Protein AF-A0A2V6V6G9-F1 (afdb_monomer_lite)

Foldseek 3Di:
DVVVVVVVVVVVVVVVVVVPDDPQWDWDDDVLEIETEGDACVVPVVPDNDDQWDWDADPVRRIYTYHYPPPVVSVVVRVCCVVPVPDDDPVCVPDPDDD

Sequence (99 aa):
MKRTVLIAAMVALAVMVVGCATAPFDGYKNGPVSLYIGEVRHVCAAGAFSNRGCTIRYPNGRVEVYCARGDYECIAHELRHVADPSWQHDVDGVTLSSR

Secondary structure (DSSP, 8-state):
-HHHHHHHHHHHHHHHHHSS---SEEEEEETTEEEEEE-GGGTGGGT-TT-SEEEEE-TTS-EEEEE-TT-HHHHHHHHHHHH-TT---TTTTS-----

Radius of gyration: 19.89 Å; chains: 1; bounding box: 31×52×56 Å

Structure (mmCIF, N/CA/C/O backbone):
data_AF-A0A2V6V6G9-F1
#
_entry.id   AF-A0A2V6V6G9-F1
#
loop_
_atom_site.group_PDB
_atom_site.id
_atom_site.type_symbol
_atom_site.label_atom_id
_atom_site.label_alt_id
_atom_site.label_comp_id
_atom_site.label_asym_id
_atom_site.label_entity_id
_atom_site.label_seq_id
_atom_site.pdbx_PDB_ins_code
_atom_site.Cartn_x
_atom_site.Cartn_y
_atom_site.Cartn_z
_atom_site.occupancy
_atom_site.B_iso_or_equiv
_atom_site.auth_seq_id
_atom_site.auth_comp_id
_atom_site.auth_asym_id
_atom_site.auth_atom_id
_atom_site.pdbx_PDB_model_num
ATOM 1 N N . MET A 1 1 ? -0.443 40.205 -34.202 1.00 53.88 1 MET A N 1
ATOM 2 C CA . MET A 1 1 ? 0.555 39.754 -33.202 1.00 53.88 1 MET A CA 1
ATOM 3 C C . MET A 1 1 ? -0.058 39.434 -31.833 1.00 53.88 1 MET A C 1
ATOM 5 O O . MET A 1 1 ? 0.162 38.333 -31.362 1.00 53.88 1 MET A O 1
ATOM 9 N N . LYS A 1 2 ? -0.890 40.293 -31.212 1.00 54.47 2 LYS A N 1
ATOM 10 C CA . LYS A 1 2 ? -1.515 40.010 -29.891 1.00 54.47 2 LYS A CA 1
ATOM 11 C C . LYS A 1 2 ? -2.390 38.737 -29.821 1.00 54.47 2 LYS A C 1
ATOM 13 O O . LYS A 1 2 ? -2.358 38.037 -28.819 1.00 54.47 2 LYS A O 1
ATOM 18 N N . ARG A 1 3 ? -3.142 38.411 -30.883 1.00 55.50 3 ARG A N 1
ATOM 19 C CA . ARG A 1 3 ? -4.017 37.216 -30.933 1.00 55.50 3 ARG A CA 1
ATOM 20 C C . ARG A 1 3 ? -3.249 35.891 -31.001 1.00 55.50 3 ARG A C 1
ATOM 22 O O . ARG A 1 3 ? -3.670 34.921 -30.390 1.00 55.50 3 ARG A O 1
ATOM 29 N N . THR A 1 4 ? -2.116 35.859 -31.698 1.00 55.03 4 THR A N 1
ATOM 30 C CA . THR A 1 4 ? -1.299 34.647 -31.860 1.00 55.03 4 THR A CA 1
ATOM 31 C C . THR A 1 4 ? -0.600 34.253 -30.557 1.00 55.03 4 THR A C 1
ATOM 33 O O . THR A 1 4 ? -0.507 33.073 -30.240 1.00 55.03 4 THR A O 1
ATOM 36 N N . VAL A 1 5 ? -0.188 35.246 -29.761 1.00 61.16 5 VAL A N 1
ATOM 37 C CA . VAL A 1 5 ? 0.421 35.040 -28.435 1.00 61.16 5 VAL A CA 1
ATOM 38 C C . VAL A 1 5 ? -0.594 34.474 -27.433 1.00 61.16 5 VAL A C 1
ATOM 40 O O . VAL A 1 5 ? -0.260 33.578 -26.666 1.00 61.16 5 VAL A O 1
ATOM 43 N N . LEU A 1 6 ? -1.850 34.933 -27.482 1.00 59.97 6 LEU A N 1
ATOM 44 C CA . LEU A 1 6 ? -2.932 34.417 -26.632 1.00 59.97 6 LEU A CA 1
ATOM 45 C C . LEU A 1 6 ? -3.263 32.945 -26.921 1.00 59.97 6 LEU A C 1
ATOM 47 O O . LEU A 1 6 ? -3.498 32.181 -25.991 1.00 59.97 6 LEU A O 1
ATOM 51 N N . ILE A 1 7 ? -3.246 32.535 -28.193 1.00 61.47 7 ILE A N 1
ATOM 52 C CA . ILE A 1 7 ? -3.505 31.139 -28.583 1.00 61.47 7 ILE A CA 1
ATOM 53 C C . ILE A 1 7 ? -2.361 30.233 -28.116 1.00 61.47 7 ILE A C 1
ATOM 55 O O . ILE A 1 7 ? -2.615 29.191 -27.520 1.00 61.47 7 ILE A O 1
ATOM 59 N N . ALA A 1 8 ? -1.107 30.651 -28.309 1.00 60.78 8 ALA A N 1
ATOM 60 C CA . ALA A 1 8 ? 0.053 29.891 -27.845 1.00 60.78 8 ALA A CA 1
ATOM 61 C C . ALA A 1 8 ? 0.067 29.725 -26.314 1.00 60.78 8 ALA A C 1
ATOM 63 O O . ALA A 1 8 ? 0.347 28.636 -25.817 1.00 60.78 8 ALA A O 1
ATOM 64 N N . ALA A 1 9 ? -0.303 30.772 -25.569 1.00 60.31 9 ALA A N 1
ATOM 65 C CA . ALA A 1 9 ? -0.415 30.715 -24.113 1.00 60.31 9 ALA A CA 1
ATOM 66 C C . ALA A 1 9 ? -1.527 29.759 -23.643 1.00 60.31 9 ALA A C 1
ATOM 68 O O . ALA A 1 9 ? -1.320 29.003 -22.697 1.00 60.31 9 ALA A O 1
ATOM 69 N N . MET A 1 10 ? -2.681 29.738 -24.322 1.00 59.84 10 MET A N 1
ATOM 70 C CA . MET A 1 10 ? -3.767 28.807 -23.992 1.00 59.84 10 MET A CA 1
ATOM 71 C C . MET A 1 10 ? -3.430 27.350 -24.333 1.00 59.84 10 MET A C 1
ATOM 73 O O . MET A 1 10 ? -3.780 26.455 -23.568 1.00 59.84 10 MET A O 1
ATOM 77 N N . VAL A 1 11 ? -2.708 27.098 -25.430 1.00 60.56 11 VAL A N 1
ATOM 78 C CA . VAL A 1 11 ? -2.239 25.747 -25.784 1.00 60.56 11 VAL A CA 1
ATOM 79 C C . VAL A 1 11 ? -1.186 25.256 -24.788 1.00 60.56 11 VAL A C 1
ATOM 81 O O . VAL A 1 11 ? -1.266 24.118 -24.334 1.00 60.56 11 VAL A O 1
ATOM 84 N N . ALA A 1 12 ? -0.245 26.112 -24.380 1.00 58.31 12 ALA A N 1
ATOM 85 C CA . ALA A 1 12 ? 0.748 25.768 -23.361 1.00 58.31 12 ALA A CA 1
ATOM 86 C C . ALA A 1 12 ? 0.098 25.443 -22.003 1.00 58.31 12 ALA A C 1
ATOM 88 O O . ALA A 1 12 ? 0.484 24.471 -21.356 1.00 58.31 12 ALA A O 1
ATOM 89 N N . LEU A 1 13 ? -0.930 26.201 -21.603 1.00 54.56 13 LEU A N 1
ATOM 90 C CA . LEU A 1 13 ? -1.684 25.931 -20.378 1.00 54.56 13 LEU A CA 1
ATOM 91 C C . LEU A 1 13 ? -2.473 24.615 -20.477 1.00 54.56 13 LEU A C 1
ATOM 93 O O . LEU A 1 13 ? -2.478 23.837 -19.529 1.00 54.56 13 LEU A O 1
ATOM 97 N N . ALA A 1 14 ? -3.075 24.317 -21.632 1.00 56.84 14 ALA A N 1
ATOM 98 C CA . ALA A 1 14 ? -3.772 23.051 -21.855 1.00 56.84 14 ALA A CA 1
ATOM 99 C C . ALA A 1 14 ? -2.822 21.841 -21.781 1.00 56.84 14 ALA A C 1
ATOM 101 O O . ALA A 1 14 ? -3.165 20.839 -21.162 1.00 56.84 14 ALA A O 1
ATOM 102 N N . VAL A 1 15 ? -1.604 21.940 -22.327 1.00 57.19 15 VAL A N 1
ATOM 103 C CA . VAL A 1 15 ? -0.595 20.866 -22.237 1.00 57.19 15 VAL A CA 1
ATOM 104 C C . VAL A 1 15 ? -0.119 20.656 -20.793 1.00 57.19 15 VAL A C 1
ATOM 106 O O . VAL A 1 15 ? 0.061 19.514 -20.376 1.00 57.19 15 VAL A O 1
ATOM 109 N N . MET A 1 16 ? 0.010 21.721 -19.993 1.00 50.47 16 MET A N 1
ATOM 110 C CA . MET A 1 16 ? 0.336 21.598 -18.563 1.00 50.47 16 MET A CA 1
ATOM 111 C C . MET A 1 16 ? -0.801 20.970 -17.744 1.00 50.47 16 MET A C 1
ATOM 113 O O . MET A 1 16 ? -0.532 20.203 -16.825 1.00 50.47 16 MET A O 1
ATOM 117 N N . VAL A 1 17 ? -2.064 21.252 -18.081 1.00 52.19 17 VAL A N 1
ATOM 118 C CA . VAL A 1 17 ? -3.230 20.661 -17.397 1.00 52.19 17 VAL A CA 1
ATOM 119 C C . VAL A 1 17 ? -3.404 19.179 -17.754 1.00 52.19 17 VAL A C 1
ATOM 121 O O . VAL A 1 17 ? -3.804 18.406 -16.893 1.00 52.19 17 VAL A O 1
ATOM 124 N N . VAL A 1 18 ? -3.047 18.759 -18.974 1.00 52.06 18 VAL A N 1
ATOM 125 C CA . VAL A 1 18 ? -3.072 17.339 -19.387 1.00 52.06 18 VAL A CA 1
ATOM 126 C C . VAL A 1 18 ? -1.857 16.562 -18.851 1.00 52.06 18 VAL A C 1
ATOM 128 O O . VAL A 1 18 ? -1.964 15.370 -18.582 1.00 52.06 18 VAL A O 1
ATOM 131 N N . GLY A 1 19 ? -0.709 17.223 -18.656 1.00 42.56 19 GLY A N 1
ATOM 132 C CA . GLY A 1 19 ? 0.491 16.627 -18.047 1.00 42.56 19 GLY A CA 1
ATOM 133 C C . GLY A 1 19 ? 0.429 16.478 -16.521 1.00 42.56 19 GLY A C 1
ATOM 134 O O . GLY A 1 19 ? 1.285 15.821 -15.930 1.00 42.56 19 GLY A O 1
ATOM 135 N N . CYS A 1 20 ? -0.581 17.061 -15.877 1.00 45.62 20 CYS A N 1
ATOM 136 C CA . CYS A 1 20 ? -0.869 16.872 -14.464 1.00 45.62 20 CYS A CA 1
ATOM 137 C C . CYS A 1 20 ? -1.903 15.749 -14.283 1.00 45.62 20 CYS A C 1
ATOM 139 O O . CYS A 1 20 ? -3.019 15.844 -14.775 1.00 45.62 20 CYS A O 1
ATOM 141 N N . ALA A 1 21 ? -1.557 14.758 -13.460 1.00 44.12 21 ALA A N 1
ATOM 142 C CA . ALA A 1 21 ? -2.482 13.845 -12.773 1.00 44.12 21 ALA A CA 1
ATOM 143 C C . ALA A 1 21 ? -2.814 12.478 -13.402 1.00 44.12 21 ALA A C 1
ATOM 145 O O . ALA A 1 21 ? -3.887 11.935 -13.150 1.00 44.12 21 ALA A O 1
ATOM 146 N N . THR A 1 22 ? -1.852 11.815 -14.041 1.00 48.66 22 THR A N 1
ATOM 147 C CA . THR A 1 22 ? -1.753 10.356 -13.859 1.00 48.66 22 THR A CA 1
ATOM 148 C C . THR A 1 22 ? -0.481 10.069 -13.085 1.00 48.66 22 THR A C 1
ATOM 150 O O . THR A 1 22 ? 0.604 9.983 -13.659 1.00 48.66 22 THR A O 1
ATOM 153 N N . ALA A 1 23 ? -0.598 9.959 -11.758 1.00 55.81 23 ALA A N 1
ATOM 154 C CA . ALA A 1 23 ? 0.432 9.265 -10.996 1.00 55.81 23 ALA A CA 1
ATOM 155 C C . ALA A 1 23 ? 0.611 7.879 -11.655 1.00 55.81 23 ALA A C 1
ATOM 157 O O . ALA A 1 23 ? -0.402 7.300 -12.054 1.00 55.81 23 ALA A O 1
ATOM 158 N N . PRO A 1 24 ? 1.842 7.377 -11.855 1.00 73.19 24 PRO A N 1
ATOM 159 C CA . PRO A 1 24 ? 2.139 6.234 -12.726 1.00 73.19 24 PRO A CA 1
ATOM 160 C C . PRO A 1 24 ? 1.734 4.896 -12.085 1.00 73.19 24 PRO A C 1
ATOM 162 O O . PRO A 1 24 ? 2.534 3.965 -12.022 1.00 73.19 24 PRO A O 1
ATOM 165 N N . PHE A 1 25 ? 0.511 4.817 -11.566 1.00 77.00 25 PHE A N 1
ATOM 166 C CA . PHE A 1 25 ? -0.030 3.689 -10.835 1.00 77.00 25 PHE A CA 1
ATOM 167 C C . PHE A 1 25 ? -1.300 3.168 -11.499 1.00 77.00 25 PHE A C 1
ATOM 169 O O . PHE A 1 25 ? -2.246 3.921 -11.731 1.00 77.00 25 PHE A O 1
ATOM 176 N N . ASP A 1 26 ? -1.349 1.857 -11.704 1.00 89.00 26 ASP A N 1
ATOM 177 C CA . ASP A 1 26 ? -2.599 1.146 -11.949 1.00 89.00 26 ASP A CA 1
ATOM 178 C C . ASP A 1 26 ? -3.265 0.865 -10.596 1.00 89.00 26 ASP A C 1
ATOM 180 O O . ASP A 1 26 ? -2.652 0.254 -9.718 1.00 89.00 26 ASP A O 1
ATOM 184 N N . GLY A 1 27 ? -4.501 1.333 -10.408 1.00 90.44 27 GLY A N 1
ATOM 185 C CA . GLY A 1 27 ? -5.244 1.199 -9.153 1.00 90.44 27 GLY A CA 1
ATOM 186 C C . GLY A 1 27 ? -6.320 0.115 -9.206 1.00 90.44 27 GLY A C 1
ATOM 187 O O . GLY A 1 27 ? -7.194 0.143 -10.070 1.00 90.44 27 GLY A O 1
ATOM 188 N N . TYR A 1 28 ? -6.319 -0.784 -8.226 1.00 92.44 28 TYR A N 1
ATOM 189 C CA . TYR A 1 28 ? -7.306 -1.847 -8.036 1.00 92.44 28 TYR A CA 1
ATOM 190 C C . TYR A 1 28 ? -7.983 -1.665 -6.679 1.00 92.44 28 TYR A C 1
ATOM 192 O O . TYR A 1 28 ? -7.310 -1.420 -5.682 1.00 92.44 28 TYR A O 1
ATOM 200 N N . LYS A 1 29 ? -9.311 -1.781 -6.614 1.00 94.69 29 LYS A N 1
ATOM 201 C CA . LYS A 1 29 ? -10.076 -1.538 -5.381 1.00 94.69 29 LYS A CA 1
ATOM 202 C C . LYS A 1 29 ? -10.853 -2.775 -4.961 1.00 94.69 29 LYS A C 1
ATOM 204 O O . LYS A 1 29 ? -11.544 -3.374 -5.778 1.00 94.69 29 LYS A O 1
ATOM 209 N N . ASN A 1 30 ? -10.784 -3.099 -3.675 1.00 93.31 30 ASN A N 1
ATOM 210 C CA . ASN A 1 30 ? -11.595 -4.126 -3.040 1.00 93.31 30 ASN A CA 1
ATOM 211 C C . ASN A 1 30 ? -12.042 -3.644 -1.651 1.00 93.31 30 ASN A C 1
ATOM 213 O O . ASN A 1 30 ? -11.306 -3.746 -0.666 1.00 93.31 30 ASN A O 1
ATOM 217 N N . GLY A 1 31 ? -13.243 -3.064 -1.584 1.00 94.62 31 GLY A N 1
ATOM 218 C CA . GLY A 1 31 ? -13.776 -2.474 -0.357 1.00 94.62 31 GLY A CA 1
ATOM 219 C C . GLY A 1 31 ? -12.853 -1.379 0.207 1.00 94.62 31 GLY A C 1
ATOM 220 O O . GLY A 1 31 ? -12.548 -0.428 -0.517 1.00 94.62 31 GLY A O 1
ATOM 221 N N . PRO A 1 32 ? -12.405 -1.477 1.475 1.00 94.88 32 PRO A N 1
ATOM 222 C CA . PRO A 1 32 ? -11.535 -0.473 2.091 1.00 94.88 32 PRO A CA 1
ATOM 223 C C . PRO A 1 32 ? -10.086 -0.520 1.584 1.00 94.88 32 PRO A C 1
ATOM 225 O O . PRO A 1 32 ? -9.326 0.405 1.866 1.00 94.88 32 PRO A O 1
ATOM 228 N N . VAL A 1 33 ? -9.698 -1.573 0.855 1.00 95.88 33 VAL A N 1
ATOM 229 C CA . VAL A 1 33 ? -8.326 -1.793 0.388 1.00 95.88 33 VAL A CA 1
ATOM 230 C C . VAL A 1 33 ? -8.185 -1.340 -1.063 1.00 95.88 33 VAL A C 1
ATOM 232 O O . VAL A 1 33 ? -8.954 -1.749 -1.934 1.00 95.88 33 VAL A O 1
ATOM 235 N N . SER A 1 34 ? -7.182 -0.508 -1.333 1.00 95.94 34 SER A N 1
ATOM 236 C CA . SER A 1 34 ? -6.750 -0.139 -2.684 1.00 95.94 34 SER A CA 1
ATOM 237 C C . SER A 1 34 ? -5.314 -0.603 -2.918 1.00 95.94 34 SER A C 1
ATOM 239 O O . SER A 1 34 ? -4.444 -0.320 -2.103 1.00 95.94 34 SER A O 1
ATOM 241 N N . LEU A 1 35 ? -5.065 -1.304 -4.020 1.00 93.06 35 LEU A N 1
ATOM 242 C CA . LEU A 1 35 ? -3.738 -1.705 -4.480 1.00 93.06 35 LEU A CA 1
ATOM 243 C C . LEU A 1 35 ? -3.319 -0.801 -5.640 1.00 93.06 35 LEU A C 1
ATOM 245 O O . LEU A 1 35 ? -4.037 -0.704 -6.630 1.00 93.06 35 LEU A O 1
ATOM 249 N N . TYR A 1 36 ? -2.153 -0.183 -5.532 1.00 92.69 36 TYR A N 1
ATOM 250 C CA . TYR A 1 36 ? -1.555 0.676 -6.542 1.00 92.69 36 TYR A CA 1
ATOM 251 C C . TYR A 1 36 ? -0.251 0.051 -7.044 1.00 92.69 36 TYR A C 1
ATOM 253 O O . TYR A 1 36 ? 0.681 -0.180 -6.272 1.00 92.69 36 TYR A O 1
ATOM 261 N N . ILE A 1 37 ? -0.184 -0.218 -8.348 1.00 90.25 37 ILE A N 1
ATOM 262 C CA . ILE A 1 37 ? 0.974 -0.834 -9.004 1.00 90.25 37 ILE A CA 1
ATOM 263 C C . ILE A 1 37 ? 1.687 0.194 -9.875 1.00 90.25 37 ILE A C 1
ATOM 265 O O . ILE A 1 37 ? 1.114 0.645 -10.863 1.00 90.25 37 ILE A O 1
ATOM 269 N N . GLY A 1 38 ? 2.926 0.563 -9.543 1.00 86.56 38 GLY A N 1
ATOM 270 C CA . GLY A 1 38 ? 3.612 1.658 -10.233 1.00 86.56 38 GLY A CA 1
ATOM 271 C C . GLY A 1 38 ? 4.972 2.046 -9.659 1.00 86.56 38 GLY A C 1
ATOM 272 O O . GLY A 1 38 ? 5.649 1.236 -9.030 1.00 86.56 38 GLY A O 1
ATOM 273 N N . GLU A 1 39 ? 5.393 3.294 -9.875 1.00 80.31 39 GLU A N 1
ATOM 274 C CA . GLU A 1 39 ? 6.657 3.804 -9.324 1.00 80.31 39 GLU A CA 1
ATOM 275 C C . GLU A 1 39 ? 6.549 4.151 -7.831 1.00 80.31 39 GLU A C 1
ATOM 277 O O . GLU A 1 39 ? 6.230 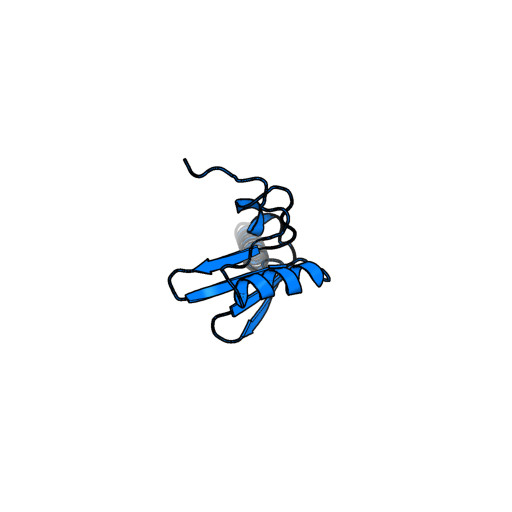5.269 -7.436 1.00 80.31 39 GLU A O 1
ATOM 282 N N . VAL A 1 40 ? 6.861 3.179 -6.975 1.00 74.69 40 VAL A N 1
ATOM 283 C CA . VAL A 1 40 ? 6.659 3.269 -5.517 1.00 74.69 40 VAL A CA 1
ATOM 284 C C . VAL A 1 40 ? 7.709 4.063 -4.742 1.00 74.69 40 VAL A C 1
ATOM 286 O O . VAL A 1 40 ? 7.452 4.439 -3.598 1.00 74.69 40 VAL A O 1
ATOM 289 N N . ARG A 1 41 ? 8.885 4.337 -5.330 1.00 66.62 41 ARG A N 1
ATOM 290 C CA . ARG A 1 41 ? 10.045 4.888 -4.596 1.00 66.62 41 ARG A CA 1
ATOM 291 C C . ARG A 1 41 ? 9.723 6.185 -3.858 1.00 66.62 41 ARG A C 1
ATOM 293 O O . ARG A 1 41 ? 10.235 6.392 -2.768 1.00 66.62 41 ARG A O 1
ATOM 300 N N . HIS A 1 42 ? 8.875 7.040 -4.424 1.00 67.81 42 HIS A N 1
ATOM 301 C CA . HIS A 1 42 ?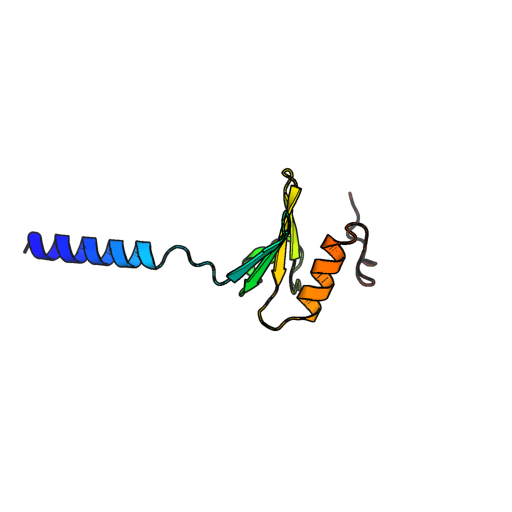 8.510 8.318 -3.809 1.00 67.81 42 HIS A CA 1
ATOM 302 C C . HIS A 1 42 ? 7.421 8.195 -2.738 1.00 67.81 42 HIS A C 1
ATOM 304 O O . HIS A 1 42 ? 7.389 9.004 -1.817 1.00 67.81 42 HIS A O 1
ATOM 310 N N . VAL A 1 43 ? 6.551 7.186 -2.838 1.00 73.81 43 VAL A N 1
ATOM 311 C CA . VAL A 1 43 ? 5.445 6.965 -1.892 1.00 73.81 43 VAL A CA 1
ATOM 312 C C . VAL A 1 43 ? 5.945 6.248 -0.640 1.00 73.81 43 VAL A C 1
ATOM 314 O O . VAL A 1 43 ? 5.633 6.648 0.478 1.00 73.81 43 VAL A O 1
ATOM 317 N N . CYS A 1 44 ? 6.776 5.222 -0.824 1.00 76.31 44 CYS A N 1
ATOM 318 C CA . CYS A 1 44 ? 7.208 4.337 0.258 1.00 76.31 44 CYS A CA 1
ATOM 319 C C . CYS A 1 44 ? 8.527 4.757 0.935 1.00 76.31 44 CYS A C 1
ATOM 321 O O . CYS A 1 44 ? 8.971 4.099 1.879 1.00 76.31 44 CYS A O 1
ATOM 323 N N . ALA A 1 45 ? 9.132 5.873 0.506 1.00 61.00 45 ALA A N 1
ATOM 324 C CA . ALA A 1 45 ? 10.368 6.422 1.077 1.00 61.00 45 ALA A CA 1
ATOM 325 C C . ALA A 1 45 ? 10.242 6.895 2.536 1.00 61.00 45 ALA A C 1
ATOM 327 O O . ALA A 1 45 ? 11.260 7.133 3.180 1.00 61.00 45 ALA A O 1
ATOM 328 N N . ALA A 1 46 ? 9.028 7.020 3.078 1.00 55.28 46 ALA A N 1
ATOM 329 C CA . ALA A 1 46 ? 8.819 7.454 4.459 1.00 55.28 46 ALA 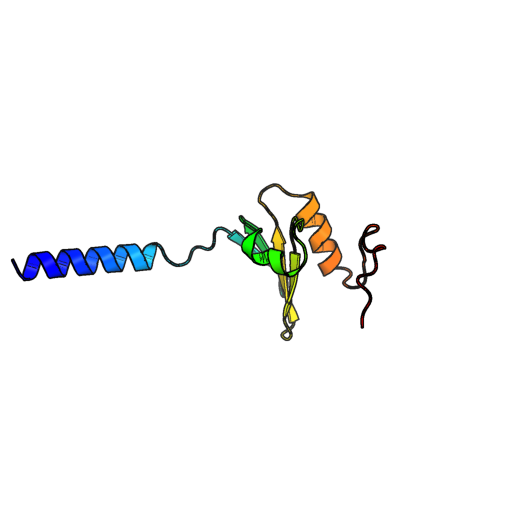A CA 1
ATOM 330 C C . ALA A 1 46 ? 9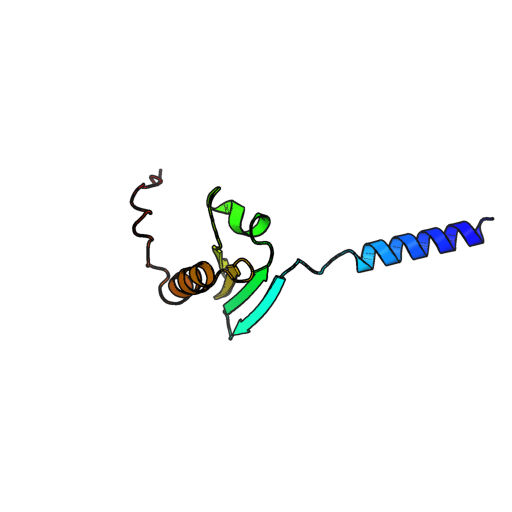.263 6.421 5.522 1.00 55.28 46 ALA A C 1
ATOM 332 O O . ALA A 1 46 ? 9.333 6.778 6.694 1.00 55.28 46 ALA A O 1
ATOM 333 N N . GLY A 1 47 ? 9.556 5.166 5.142 1.00 50.09 47 GLY A N 1
ATOM 334 C CA . GLY A 1 47 ? 9.849 4.080 6.093 1.00 50.09 47 GLY A CA 1
ATOM 335 C C . GLY A 1 47 ? 11.296 3.571 6.122 1.00 50.09 47 GLY A C 1
ATOM 336 O O . GLY A 1 47 ? 11.788 3.252 7.196 1.00 50.09 47 GLY A O 1
ATOM 337 N N . ALA A 1 48 ? 11.985 3.489 4.979 1.00 51.12 48 ALA A N 1
ATOM 338 C CA . ALA A 1 48 ? 13.392 3.082 4.870 1.00 51.12 48 ALA A CA 1
ATOM 339 C C . ALA A 1 48 ? 13.888 3.241 3.421 1.00 51.12 48 ALA A C 1
ATOM 341 O O . ALA A 1 48 ? 13.107 3.172 2.470 1.00 51.12 48 ALA A O 1
ATOM 342 N N . PHE A 1 49 ? 15.206 3.376 3.237 1.00 47.16 49 PHE A N 1
ATOM 343 C CA . PHE A 1 49 ? 15.851 3.515 1.920 1.00 47.16 49 PHE A CA 1
ATOM 344 C C . PHE A 1 49 ? 15.711 2.281 1.000 1.00 47.16 49 PHE A C 1
ATOM 346 O O . PHE A 1 49 ? 16.032 2.376 -0.185 1.00 47.16 49 PHE A O 1
ATOM 353 N N . SER A 1 50 ? 15.229 1.144 1.514 1.0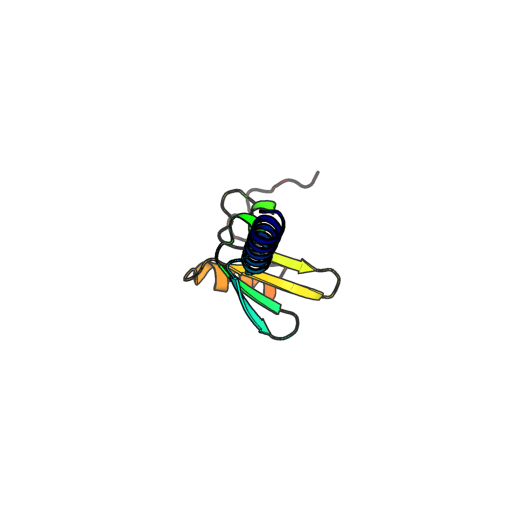0 59.09 50 SER A N 1
ATOM 354 C CA . SER A 1 50 ? 15.126 -0.139 0.799 1.00 59.09 50 SER A CA 1
ATOM 355 C C . SER A 1 50 ? 13.702 -0.691 0.669 1.00 59.09 50 SER A C 1
ATOM 357 O O . SER A 1 50 ? 13.541 -1.848 0.282 1.00 59.09 50 SER A O 1
ATOM 359 N N . ASN A 1 51 ? 12.668 0.094 0.983 1.00 66.88 51 ASN A N 1
ATOM 360 C CA . ASN A 1 51 ? 11.289 -0.385 0.889 1.00 66.88 51 ASN A CA 1
ATOM 361 C C . ASN A 1 51 ? 10.917 -0.714 -0.567 1.00 66.88 51 ASN A C 1
ATOM 363 O O . ASN A 1 51 ? 10.877 0.169 -1.427 1.00 66.88 51 ASN A O 1
ATOM 367 N N . ARG A 1 52 ? 10.640 -1.998 -0.833 1.00 78.00 52 ARG A N 1
ATOM 368 C CA . ARG A 1 52 ? 10.110 -2.497 -2.117 1.00 78.00 52 ARG A CA 1
ATOM 369 C C . ARG A 1 52 ? 8.640 -2.123 -2.334 1.00 78.00 52 ARG A C 1
ATOM 371 O O . ARG A 1 52 ? 8.192 -2.046 -3.474 1.00 78.00 52 ARG A O 1
ATOM 378 N N . GLY A 1 53 ? 7.925 -1.850 -1.247 1.00 86.56 53 GLY A N 1
ATOM 379 C CA . GLY A 1 53 ? 6.543 -1.400 -1.221 1.00 86.56 53 GLY A CA 1
ATOM 380 C C . GLY A 1 53 ? 6.161 -0.875 0.150 1.00 86.56 53 GLY A C 1
ATOM 381 O O . GLY A 1 53 ? 7.025 -0.670 1.008 1.00 86.56 53 GLY A O 1
ATOM 382 N N . CYS A 1 54 ? 4.877 -0.578 0.317 1.00 87.38 54 CYS A N 1
ATOM 383 C CA . CYS A 1 54 ? 4.340 -0.149 1.597 1.00 87.38 54 CYS A CA 1
ATOM 384 C C . CYS A 1 54 ? 2.823 -0.308 1.682 1.00 87.38 54 CYS A C 1
ATOM 386 O O . CYS A 1 54 ? 2.095 -0.135 0.699 1.00 87.38 54 CYS A O 1
ATOM 388 N N . THR A 1 55 ? 2.357 -0.538 2.906 1.00 90.44 55 THR A N 1
ATOM 389 C CA . THR A 1 55 ? 0.948 -0.534 3.285 1.00 90.44 55 THR A CA 1
ATOM 390 C C . THR A 1 55 ? 0.659 0.672 4.176 1.00 90.44 55 THR A C 1
ATOM 392 O O . THR A 1 55 ? 1.180 0.788 5.282 1.00 90.44 55 THR A O 1
ATOM 395 N N . ILE A 1 56 ? -0.212 1.567 3.720 1.00 88.88 56 ILE A N 1
ATOM 396 C CA . ILE A 1 56 ? -0.617 2.783 4.428 1.00 88.88 56 ILE A CA 1
ATOM 397 C C . ILE A 1 56 ? -2.027 2.595 4.986 1.00 88.88 56 ILE A C 1
ATOM 399 O O . ILE A 1 56 ? -2.941 2.157 4.285 1.00 88.88 56 ILE A O 1
ATOM 403 N N . ARG A 1 57 ? -2.219 2.948 6.260 1.00 90.44 57 ARG A N 1
ATOM 404 C CA . ARG A 1 57 ? -3.526 2.951 6.928 1.00 90.44 57 ARG A CA 1
ATOM 405 C C . ARG A 1 57 ? -3.953 4.365 7.244 1.00 90.44 57 ARG A C 1
ATOM 407 O O . ARG A 1 57 ? -3.225 5.111 7.890 1.00 90.44 57 ARG A O 1
ATOM 414 N N . TYR A 1 58 ? -5.160 4.704 6.822 1.00 88.75 58 TYR A N 1
ATOM 415 C CA . TYR A 1 58 ? -5.772 5.988 7.111 1.00 88.75 58 TYR A CA 1
ATOM 416 C C . TYR A 1 58 ? -6.748 5.863 8.290 1.00 88.75 58 TYR A C 1
ATOM 418 O O . TYR A 1 58 ? -7.402 4.827 8.438 1.00 88.75 58 TYR A O 1
ATOM 426 N N . PRO A 1 59 ? -6.935 6.926 9.097 1.00 92.12 59 PRO A N 1
ATOM 427 C CA . PRO A 1 59 ? -7.861 6.911 10.237 1.00 92.12 59 PRO A CA 1
ATOM 428 C C . PRO A 1 59 ? -9.322 6.599 9.880 1.00 92.12 59 PRO A C 1
ATOM 430 O O . PRO A 1 59 ? -10.093 6.171 10.729 1.00 92.12 59 PRO A O 1
ATOM 433 N N . ASN A 1 60 ? -9.713 6.802 8.621 1.00 92.06 60 ASN A N 1
ATOM 434 C CA . ASN A 1 60 ? -11.056 6.508 8.115 1.00 92.06 60 ASN A CA 1
ATOM 435 C C . ASN A 1 60 ? -11.254 5.035 7.708 1.00 92.06 60 ASN A C 1
ATOM 437 O O . ASN A 1 60 ? -12.240 4.715 7.047 1.00 92.06 60 ASN A O 1
ATOM 441 N N . GLY A 1 61 ? -10.304 4.154 8.031 1.00 91.31 61 GLY A N 1
ATOM 442 C CA . GLY A 1 61 ? -10.360 2.735 7.688 1.00 91.31 61 GLY A CA 1
ATOM 443 C C . GLY A 1 61 ? -9.942 2.413 6.252 1.00 91.31 61 GLY A C 1
ATOM 444 O O . GLY A 1 61 ? -9.943 1.242 5.880 1.00 91.31 61 GLY A O 1
ATOM 445 N N . ARG A 1 62 ? -9.556 3.411 5.441 1.00 95.06 62 ARG A N 1
ATOM 446 C CA . ARG A 1 62 ? -8.969 3.167 4.119 1.00 95.06 62 ARG A CA 1
ATOM 447 C C . ARG A 1 62 ? -7.571 2.577 4.277 1.00 95.06 62 ARG A C 1
ATOM 449 O O . ARG A 1 62 ? -6.774 3.042 5.093 1.00 95.06 62 ARG A O 1
ATOM 456 N N . VAL A 1 63 ? -7.274 1.587 3.450 1.00 94.38 63 VAL A N 1
ATOM 457 C CA . VAL A 1 63 ? -5.967 0.948 3.353 1.00 94.38 63 VAL A CA 1
ATOM 458 C C . VAL A 1 63 ? -5.469 1.077 1.927 1.00 94.38 63 VAL A C 1
ATOM 460 O O . VAL A 1 63 ? -6.202 0.797 0.980 1.00 94.38 63 VAL A O 1
ATOM 463 N N . GLU A 1 64 ? -4.222 1.491 1.770 1.00 93.75 64 GLU A N 1
ATOM 464 C CA . GLU A 1 64 ? -3.578 1.597 0.468 1.00 93.75 64 GLU A CA 1
ATOM 465 C C . GLU A 1 64 ? -2.298 0.775 0.463 1.00 93.75 64 GLU A C 1
ATOM 467 O O . GLU A 1 64 ? -1.502 0.856 1.391 1.00 93.75 64 GLU A O 1
ATOM 472 N N . VAL A 1 65 ? -2.122 -0.030 -0.574 1.00 92.50 65 VAL A N 1
ATOM 473 C CA . VAL A 1 65 ? -0.953 -0.876 -0.793 1.00 92.50 65 VAL A CA 1
ATOM 474 C C . VAL A 1 65 ? -0.259 -0.396 -2.053 1.00 92.50 65 VAL A C 1
ATOM 476 O O . VAL A 1 65 ? -0.915 -0.217 -3.076 1.00 92.50 65 VAL A O 1
ATOM 479 N N . TYR A 1 66 ? 1.052 -0.211 -1.993 1.00 91.50 66 TYR A N 1
ATOM 480 C CA . TYR A 1 66 ? 1.861 0.278 -3.102 1.00 91.50 66 TYR A CA 1
ATOM 481 C C . TYR A 1 66 ? 2.970 -0.722 -3.416 1.00 91.50 66 TYR A C 1
ATOM 483 O O . TYR A 1 66 ? 3.814 -0.980 -2.561 1.00 91.50 66 TYR A O 1
ATOM 491 N N . CYS A 1 67 ? 2.994 -1.246 -4.645 1.00 89.94 67 CYS A N 1
ATOM 492 C CA . CYS A 1 67 ? 4.041 -2.157 -5.122 1.00 89.94 67 CYS A CA 1
ATOM 493 C C . CYS A 1 67 ? 4.514 -1.817 -6.539 1.00 89.94 67 CYS A C 1
ATOM 495 O O . CYS A 1 67 ? 3.783 -1.233 -7.342 1.00 89.94 67 CYS A O 1
ATOM 497 N N . ALA A 1 68 ? 5.755 -2.186 -6.860 1.00 88.56 68 ALA A N 1
ATOM 498 C CA . ALA A 1 68 ? 6.274 -2.061 -8.216 1.00 88.56 68 ALA A CA 1
ATOM 499 C C . ALA A 1 68 ? 5.590 -3.051 -9.175 1.00 88.56 68 ALA A C 1
ATOM 501 O O . ALA A 1 68 ? 5.141 -4.133 -8.784 1.00 88.56 68 ALA A O 1
ATOM 502 N N . ARG A 1 69 ? 5.520 -2.699 -10.464 1.00 86.31 69 ARG A N 1
ATOM 503 C CA . ARG A 1 69 ? 4.961 -3.592 -11.488 1.00 86.31 69 ARG A CA 1
ATOM 504 C C . ARG A 1 69 ? 5.794 -4.870 -11.599 1.00 86.31 69 ARG A C 1
ATOM 506 O O . ARG A 1 69 ? 6.993 -4.806 -11.837 1.00 86.31 69 ARG A O 1
ATOM 513 N N . GLY A 1 70 ? 5.128 -6.019 -11.473 1.00 86.44 70 GLY A N 1
ATOM 514 C CA . GLY A 1 70 ? 5.758 -7.341 -11.546 1.00 86.44 70 GLY A CA 1
ATOM 515 C C . GLY A 1 70 ? 6.421 -7.811 -10.248 1.00 86.44 70 GLY A C 1
ATOM 516 O O . GLY A 1 70 ? 6.931 -8.928 -10.217 1.00 86.44 70 GLY A O 1
ATOM 517 N N . ASP A 1 71 ? 6.389 -7.013 -9.177 1.00 88.81 71 ASP A N 1
ATOM 518 C CA . ASP A 1 71 ? 6.920 -7.405 -7.869 1.00 88.81 71 ASP A CA 1
ATOM 519 C C . ASP A 1 71 ? 5.851 -8.156 -7.057 1.00 88.81 71 ASP A C 1
ATOM 521 O O . ASP A 1 71 ? 5.166 -7.607 -6.192 1.00 88.81 71 ASP A O 1
ATOM 525 N N . TYR A 1 72 ? 5.656 -9.433 -7.391 1.00 88.19 72 TYR A N 1
ATOM 526 C CA . TYR A 1 72 ? 4.680 -10.292 -6.713 1.00 88.19 72 TYR A CA 1
ATOM 527 C C . TYR A 1 72 ? 5.057 -10.593 -5.259 1.00 88.19 72 TYR A C 1
ATOM 529 O O . TYR A 1 72 ? 4.163 -10.819 -4.443 1.00 88.19 72 TYR A O 1
ATOM 537 N N . GLU A 1 73 ? 6.352 -10.568 -4.924 1.00 88.31 73 GLU A N 1
ATOM 538 C CA . GLU A 1 73 ? 6.817 -10.701 -3.541 1.00 88.31 73 GLU A CA 1
ATOM 539 C C . GLU A 1 73 ? 6.351 -9.510 -2.708 1.00 88.31 73 GLU A C 1
ATOM 541 O O . GLU A 1 73 ? 5.777 -9.713 -1.641 1.00 88.31 73 GLU A O 1
ATOM 546 N N . CYS A 1 74 ? 6.509 -8.285 -3.223 1.00 89.19 74 CYS A N 1
ATOM 547 C CA . CYS A 1 74 ? 5.946 -7.088 -2.607 1.00 89.19 74 CYS A CA 1
ATOM 548 C C . CYS A 1 74 ? 4.437 -7.229 -2.402 1.00 89.19 74 CYS A C 1
ATOM 550 O O . CYS A 1 74 ? 3.945 -7.015 -1.300 1.00 89.19 74 CYS A O 1
ATOM 552 N N . ILE A 1 75 ? 3.691 -7.634 -3.436 1.00 90.62 75 ILE A N 1
ATOM 553 C CA . ILE A 1 75 ? 2.229 -7.743 -3.334 1.00 90.62 75 ILE A CA 1
ATOM 554 C C . ILE A 1 75 ? 1.839 -8.729 -2.229 1.00 90.62 75 ILE A C 1
ATOM 556 O O . ILE A 1 75 ? 1.002 -8.408 -1.389 1.00 90.62 75 ILE A O 1
ATOM 560 N N . ALA A 1 76 ? 2.449 -9.914 -2.201 1.00 91.38 76 ALA A N 1
ATOM 561 C CA . ALA A 1 76 ? 2.168 -10.909 -1.172 1.00 91.38 76 ALA A CA 1
ATOM 562 C C . ALA A 1 76 ? 2.538 -10.403 0.233 1.00 91.38 76 ALA A C 1
ATOM 564 O O . ALA A 1 76 ? 1.761 -10.571 1.174 1.00 91.38 76 ALA A O 1
ATOM 565 N N . HIS A 1 77 ? 3.694 -9.752 0.356 1.00 90.69 77 HIS A N 1
ATOM 566 C CA . HIS A 1 77 ? 4.193 -9.178 1.599 1.00 90.69 77 HIS A CA 1
ATOM 567 C C . HIS A 1 77 ? 3.261 -8.090 2.146 1.00 90.69 77 HIS A C 1
ATOM 569 O O . HIS A 1 77 ? 2.815 -8.151 3.289 1.00 90.69 77 HIS A O 1
ATOM 575 N N . GLU A 1 78 ? 2.904 -7.108 1.325 1.00 90.69 78 GLU A N 1
ATOM 576 C CA . GLU A 1 78 ? 2.048 -6.004 1.751 1.00 90.69 78 GLU A CA 1
ATOM 577 C C . GLU A 1 78 ? 0.612 -6.467 2.024 1.00 90.69 78 GLU A C 1
ATOM 579 O O . GLU A 1 78 ? -0.024 -6.036 2.986 1.00 90.69 78 GLU A O 1
ATOM 584 N N . LEU A 1 79 ? 0.095 -7.431 1.255 1.00 91.88 79 LEU A N 1
ATOM 585 C CA . LEU A 1 79 ? -1.203 -8.039 1.557 1.00 91.88 79 LEU A CA 1
ATOM 586 C C . LEU A 1 79 ? -1.187 -8.841 2.864 1.00 91.88 79 LEU A C 1
ATOM 588 O O . LEU A 1 79 ? -2.225 -8.923 3.527 1.00 91.88 79 LEU A O 1
ATOM 592 N N . ARG A 1 80 ? -0.035 -9.382 3.286 1.00 91.75 80 ARG A N 1
ATOM 593 C CA . ARG A 1 80 ? 0.098 -9.970 4.622 1.00 91.75 80 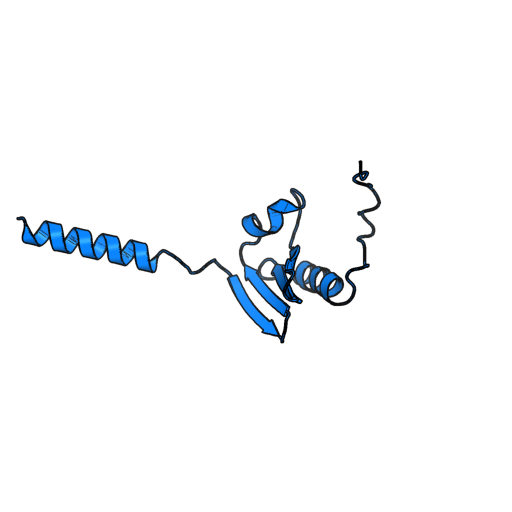ARG A CA 1
ATOM 594 C C . ARG A 1 80 ? -0.083 -8.909 5.701 1.00 91.75 80 ARG A C 1
ATOM 596 O O . ARG A 1 80 ? -0.865 -9.156 6.613 1.00 91.75 80 ARG A O 1
ATOM 603 N N . HIS A 1 81 ? 0.514 -7.725 5.550 1.00 89.31 81 HIS A N 1
ATOM 604 C CA . HIS A 1 81 ? 0.265 -6.595 6.457 1.00 89.31 81 HIS A CA 1
ATOM 605 C C . HIS A 1 81 ? -1.204 -6.190 6.475 1.00 89.31 81 HIS A C 1
ATOM 607 O O . HIS A 1 81 ? -1.726 -5.840 7.528 1.00 89.31 81 HIS A O 1
ATOM 613 N N . VAL A 1 82 ? -1.912 -6.243 5.339 1.00 92.38 82 VAL A N 1
ATOM 614 C CA . VAL A 1 82 ? -3.371 -6.025 5.285 1.00 92.38 82 VAL A CA 1
ATOM 615 C C . VAL A 1 82 ? -4.136 -7.053 6.122 1.00 92.38 82 VAL A C 1
ATOM 617 O O . VAL A 1 82 ? -4.980 -6.655 6.924 1.00 92.38 82 VAL A O 1
ATOM 620 N N . ALA A 1 83 ? -3.851 -8.343 5.946 1.00 92.75 83 ALA A N 1
ATOM 621 C CA . ALA A 1 83 ? -4.560 -9.425 6.626 1.00 92.75 83 ALA A CA 1
ATOM 622 C C . ALA A 1 83 ? -4.205 -9.546 8.119 1.00 92.75 83 ALA A C 1
ATOM 624 O O . ALA A 1 83 ? -5.051 -9.926 8.925 1.00 92.75 83 ALA A O 1
ATOM 625 N N . ASP A 1 84 ? -2.965 -9.226 8.477 1.00 92.44 84 ASP A N 1
ATOM 626 C CA . ASP A 1 84 ? -2.410 -9.348 9.819 1.00 92.44 84 ASP A CA 1
ATOM 627 C C . ASP A 1 84 ? -1.503 -8.141 10.114 1.00 92.44 84 ASP A C 1
ATOM 629 O O . ASP A 1 84 ? -0.296 -8.195 9.881 1.00 92.44 84 ASP A O 1
ATOM 633 N N . PRO A 1 85 ? -2.064 -7.033 10.637 1.00 86.19 85 PRO A N 1
ATOM 634 C CA . PRO A 1 85 ? -1.295 -5.829 10.955 1.00 86.19 85 PRO A CA 1
ATOM 635 C C . PRO A 1 85 ? -0.272 -6.019 12.084 1.00 86.19 85 PRO A C 1
ATOM 637 O O . PRO A 1 85 ? 0.506 -5.107 12.347 1.00 86.19 85 PRO A O 1
ATOM 640 N N . SER A 1 86 ? -0.328 -7.146 12.803 1.00 86.44 86 SER A N 1
ATOM 641 C CA . SER A 1 86 ? 0.609 -7.473 13.883 1.00 86.44 86 SER A CA 1
ATOM 642 C C . SER A 1 86 ? 1.822 -8.263 13.400 1.00 86.44 86 SER A C 1
ATOM 644 O O . SER A 1 86 ? 2.771 -8.452 14.161 1.00 86.44 86 SER A O 1
ATOM 646 N N . TRP A 1 87 ? 1.794 -8.713 12.145 1.00 85.81 87 TRP A N 1
ATOM 647 C CA . TRP A 1 87 ? 2.894 -9.430 11.531 1.00 85.81 87 TRP A CA 1
ATOM 648 C C . TRP A 1 87 ? 4.113 -8.513 11.382 1.00 85.81 87 TRP A C 1
ATOM 650 O O . TRP A 1 87 ? 4.025 -7.415 10.836 1.00 85.81 87 TRP A O 1
ATOM 660 N N . GLN A 1 88 ? 5.253 -8.980 11.878 1.00 76.06 88 GLN A N 1
ATOM 661 C CA . GLN A 1 88 ? 6.544 -8.311 11.752 1.00 76.06 88 GLN A CA 1
ATOM 662 C C . GLN A 1 88 ? 7.429 -9.105 10.800 1.00 76.06 88 GLN A C 1
ATOM 664 O O . GLN A 1 88 ? 7.258 -10.316 10.637 1.00 76.06 88 GLN A O 1
ATOM 669 N N . HIS A 1 89 ? 8.373 -8.426 10.161 1.00 70.69 89 HIS A N 1
ATOM 670 C CA . HIS A 1 89 ? 9.348 -9.075 9.304 1.00 70.69 89 HIS A CA 1
ATOM 671 C C . HIS A 1 89 ? 10.351 -9.803 10.201 1.00 70.69 89 HIS A C 1
ATOM 673 O O . HIS A 1 89 ? 10.757 -9.274 11.234 1.00 70.69 89 HIS A O 1
ATOM 679 N N . ASP A 1 90 ? 10.859 -10.959 9.775 1.00 57.53 90 ASP A N 1
ATOM 680 C CA . ASP A 1 90 ? 11.947 -11.644 10.497 1.00 57.53 90 ASP A CA 1
ATOM 681 C C . ASP A 1 90 ? 13.217 -10.764 10.627 1.00 57.53 90 ASP A C 1
ATOM 683 O O . ASP A 1 90 ? 14.066 -10.993 11.488 1.00 57.53 90 ASP A O 1
ATOM 687 N N . VAL A 1 91 ? 13.340 -9.725 9.789 1.00 54.16 91 VAL A N 1
ATOM 688 C CA . VAL A 1 91 ? 14.432 -8.733 9.777 1.00 54.16 91 VAL A CA 1
ATOM 689 C C . VAL A 1 91 ? 14.169 -7.488 10.641 1.00 54.16 91 VAL A C 1
ATOM 691 O O . VAL A 1 91 ? 15.105 -6.722 10.874 1.00 54.16 91 VAL A O 1
ATOM 694 N N . ASP A 1 92 ? 12.964 -7.311 11.197 1.00 48.88 92 ASP A N 1
ATOM 695 C CA . ASP A 1 92 ? 12.639 -6.202 12.118 1.00 48.88 92 ASP A CA 1
ATOM 696 C C . ASP A 1 92 ? 13.298 -6.372 13.505 1.00 48.88 92 ASP A C 1
ATOM 698 O O . ASP A 1 92 ? 13.224 -5.491 14.362 1.00 48.88 92 ASP A O 1
ATOM 702 N N . GLY A 1 93 ? 14.022 -7.481 13.720 1.00 33.25 93 GLY A N 1
ATOM 703 C CA . GLY A 1 93 ? 14.844 -7.733 14.907 1.00 33.25 93 GLY A CA 1
ATOM 704 C C . GLY A 1 93 ? 15.952 -6.698 15.156 1.00 33.25 93 GLY A C 1
ATOM 705 O O . GLY A 1 93 ? 16.516 -6.662 16.252 1.00 33.25 93 GLY A O 1
ATOM 706 N N . VAL A 1 94 ? 16.240 -5.798 14.205 1.00 40.81 94 VAL A N 1
ATOM 707 C CA . VAL A 1 94 ? 16.973 -4.557 14.502 1.00 40.81 94 VAL A CA 1
ATOM 708 C C . VAL A 1 94 ? 15.977 -3.487 14.933 1.00 40.81 94 VAL A C 1
ATOM 710 O O . VAL A 1 94 ? 15.621 -2.574 14.196 1.00 40.81 94 VAL A O 1
ATOM 713 N N . THR A 1 95 ? 15.551 -3.640 16.181 1.00 38.66 95 THR A N 1
ATOM 714 C CA . THR A 1 95 ? 14.853 -2.659 17.011 1.00 38.66 95 THR A CA 1
ATOM 715 C C . THR A 1 95 ? 15.280 -1.220 16.676 1.00 38.66 95 THR A C 1
ATOM 717 O O . THR A 1 95 ? 16.315 -0.744 17.149 1.00 38.66 95 THR A O 1
ATOM 720 N N . LEU A 1 96 ? 14.465 -0.471 15.926 1.00 39.56 96 LEU A N 1
ATOM 721 C CA . LEU A 1 96 ? 14.451 0.984 16.066 1.00 39.56 96 LEU A CA 1
ATOM 722 C C . LEU A 1 96 ? 13.783 1.267 17.412 1.00 39.56 96 LEU A C 1
ATOM 724 O O . LEU A 1 96 ? 12.563 1.328 17.531 1.00 39.56 96 LEU A O 1
ATOM 728 N N . SER A 1 97 ? 14.622 1.314 18.447 1.00 32.75 97 SER A N 1
ATOM 729 C CA . SER A 1 97 ? 14.272 1.634 19.828 1.00 32.75 97 SER A CA 1
ATOM 730 C C . SER A 1 97 ? 13.296 2.807 19.874 1.00 32.75 97 SER A C 1
ATOM 732 O O . SER A 1 97 ? 13.674 3.931 19.548 1.00 32.75 97 SER A O 1
ATOM 734 N N . SER A 1 98 ? 12.078 2.565 20.361 1.00 35.12 98 SER A N 1
ATOM 735 C CA . SER A 1 98 ? 11.197 3.634 20.815 1.00 35.12 98 SER A CA 1
ATOM 736 C C . SER A 1 98 ? 11.826 4.309 22.038 1.00 35.12 98 SER A C 1
ATOM 738 O O . SER A 1 98 ? 11.790 3.773 23.151 1.00 35.12 98 SER A O 1
ATOM 740 N N . ARG A 1 99 ? 12.415 5.481 21.832 1.00 35.12 99 ARG A N 1
ATOM 741 C CA . ARG A 1 99 ? 12.510 6.534 22.840 1.00 35.12 99 ARG A CA 1
ATOM 742 C C . ARG A 1 99 ? 12.152 7.853 22.189 1.00 35.12 99 ARG A C 1
ATOM 744 O O . ARG A 1 99 ? 12.642 8.081 21.064 1.00 35.12 99 ARG A O 1
#

pLDDT: mean 73.12, std 19.31, range [32.75, 95.94]